Protein AF-A0ABD5XSZ4-F1 (afdb_monomer)

Organism: NCBI:txid3026162

Structure (mmCIF, N/CA/C/O backbone):
data_AF-A0ABD5XSZ4-F1
#
_entry.id   AF-A0ABD5XSZ4-F1
#
loop_
_atom_site.group_PDB
_atom_site.id
_atom_site.type_symbol
_atom_site.label_atom_id
_atom_site.label_alt_id
_atom_site.label_comp_id
_atom_site.label_asym_id
_atom_site.label_entity_id
_atom_site.label_seq_id
_atom_site.pdbx_PDB_ins_code
_atom_site.Cartn_x
_atom_site.Cartn_y
_atom_site.Cartn_z
_atom_site.occupancy
_atom_site.B_iso_or_equiv
_atom_site.auth_seq_id
_atom_site.auth_comp_id
_atom_site.auth_asym_id
_atom_site.auth_atom_id
_atom_site.pdbx_PDB_model_num
ATOM 1 N N . MET A 1 1 ? 42.992 -2.853 27.453 1.00 49.19 1 MET A N 1
ATOM 2 C CA . MET A 1 1 ? 42.366 -2.906 26.119 1.00 49.19 1 MET A CA 1
ATOM 3 C C . MET A 1 1 ? 42.125 -1.468 25.715 1.00 49.19 1 MET A C 1
ATOM 5 O O . MET A 1 1 ? 41.302 -0.827 26.350 1.00 49.19 1 MET A O 1
ATOM 9 N N . GLU A 1 2 ? 42.913 -0.935 24.785 1.00 47.69 2 GLU A N 1
ATOM 10 C CA . GLU A 1 2 ? 42.602 0.354 24.159 1.00 47.69 2 GLU A CA 1
ATOM 11 C C . GLU A 1 2 ? 41.647 0.097 22.996 1.00 47.69 2 GLU A C 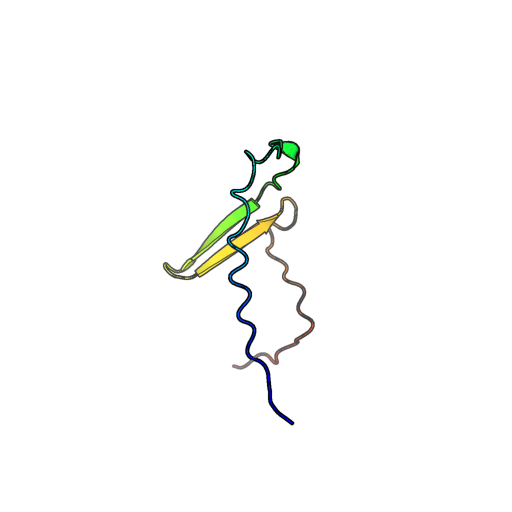1
ATOM 13 O O . GLU A 1 2 ? 41.888 -0.799 22.188 1.00 47.69 2 GLU A O 1
ATOM 18 N N . ALA A 1 3 ? 40.550 0.847 22.947 1.00 55.25 3 ALA A N 1
ATOM 19 C CA . ALA A 1 3 ? 39.677 0.884 21.787 1.00 55.25 3 ALA A CA 1
ATOM 20 C C . ALA A 1 3 ? 40.228 1.951 20.836 1.00 55.25 3 ALA A C 1
ATOM 22 O O . ALA A 1 3 ? 40.189 3.140 21.145 1.00 55.25 3 ALA A O 1
ATOM 23 N N . THR A 1 4 ? 40.783 1.528 19.705 1.00 62.62 4 THR A N 1
ATOM 24 C CA . THR A 1 4 ? 41.100 2.424 18.594 1.00 62.62 4 THR A CA 1
ATOM 25 C C . THR A 1 4 ? 39.793 2.842 17.927 1.00 62.62 4 THR A C 1
ATOM 27 O O . THR A 1 4 ? 39.170 2.038 17.236 1.00 62.62 4 THR A O 1
ATOM 30 N N . ASP A 1 5 ? 39.370 4.085 18.159 1.00 64.50 5 ASP A N 1
ATOM 31 C CA . ASP A 1 5 ? 38.347 4.764 17.359 1.00 64.50 5 ASP A CA 1
ATOM 32 C C . ASP A 1 5 ? 38.996 5.187 16.034 1.00 64.50 5 ASP A C 1
ATOM 34 O O . ASP A 1 5 ? 39.543 6.279 15.884 1.00 64.50 5 ASP A O 1
ATOM 38 N N . GLU A 1 6 ? 39.055 4.249 15.090 1.00 55.41 6 GLU A N 1
ATOM 3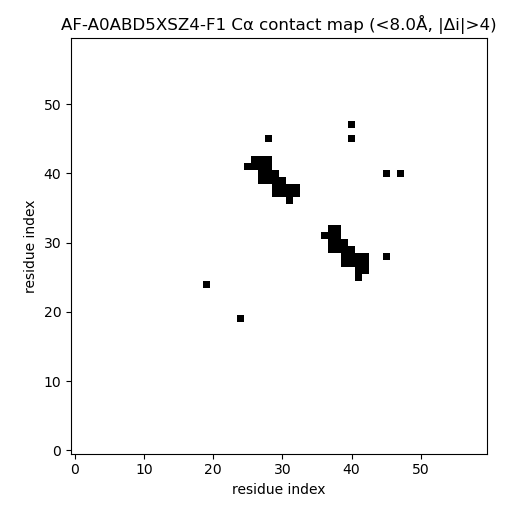9 C CA . GLU A 1 6 ? 39.373 4.552 13.701 1.00 55.41 6 GLU A CA 1
ATOM 40 C C . GLU A 1 6 ? 38.065 4.947 13.009 1.00 55.41 6 GLU A C 1
ATOM 42 O O . GLU A 1 6 ? 37.389 4.128 12.386 1.00 55.41 6 GLU A O 1
ATOM 47 N N . SER A 1 7 ? 37.686 6.220 13.137 1.00 62.47 7 SER A N 1
ATOM 48 C CA . SER A 1 7 ? 36.692 6.829 12.255 1.00 62.47 7 SER A CA 1
ATOM 49 C C . SER A 1 7 ? 37.260 6.872 10.836 1.00 62.47 7 SER A C 1
ATOM 51 O O . SER A 1 7 ? 37.890 7.844 10.414 1.00 62.47 7 SER A O 1
ATOM 53 N N . THR A 1 8 ? 37.048 5.792 10.087 1.00 55.84 8 THR A N 1
ATOM 54 C CA . THR A 1 8 ? 37.160 5.795 8.632 1.00 55.84 8 THR A CA 1
ATOM 55 C C . THR A 1 8 ? 36.030 6.657 8.079 1.00 55.84 8 THR A C 1
ATOM 57 O O . THR A 1 8 ? 34.965 6.170 7.706 1.00 55.84 8 THR A O 1
ATOM 60 N N . ASP A 1 9 ? 36.272 7.968 7.997 1.00 58.56 9 ASP A N 1
ATOM 61 C CA . ASP A 1 9 ? 35.573 8.846 7.057 1.00 58.56 9 ASP A CA 1
ATOM 62 C C . ASP A 1 9 ? 36.000 8.434 5.640 1.00 58.56 9 ASP A C 1
ATOM 64 O O . ASP A 1 9 ? 36.802 9.074 4.958 1.00 58.56 9 ASP A O 1
ATOM 68 N N . ALA A 1 10 ? 35.517 7.269 5.211 1.00 57.03 10 ALA A N 1
ATOM 69 C CA . ALA A 1 10 ? 35.552 6.858 3.828 1.00 57.03 10 ALA A CA 1
ATOM 70 C C . ALA A 1 10 ? 34.533 7.736 3.105 1.00 57.03 10 ALA A C 1
ATOM 72 O O . ALA A 1 10 ? 33.370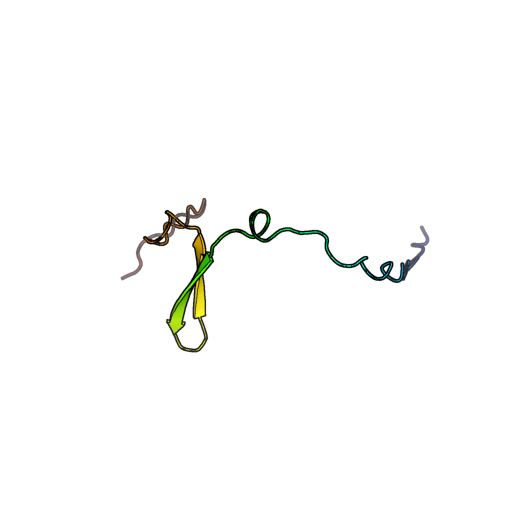 7.366 2.932 1.00 57.03 10 ALA A O 1
ATOM 73 N N . ARG A 1 11 ? 34.978 8.939 2.727 1.00 59.22 11 ARG A N 1
ATOM 74 C CA . ARG A 1 11 ? 34.333 9.803 1.742 1.00 59.22 11 ARG A CA 1
ATOM 75 C C . ARG A 1 11 ? 33.771 8.909 0.641 1.00 59.22 11 ARG A C 1
ATOM 77 O O . ARG A 1 11 ? 34.543 8.331 -0.126 1.00 59.22 11 ARG A O 1
ATOM 84 N N . ARG A 1 12 ? 32.441 8.748 0.611 1.00 60.03 12 ARG A N 1
ATOM 85 C CA . ARG A 1 12 ? 31.764 7.931 -0.402 1.00 60.03 12 ARG A CA 1
ATOM 86 C C . ARG A 1 12 ? 32.304 8.372 -1.766 1.00 60.03 12 ARG A C 1
ATOM 88 O O . ARG A 1 12 ? 32.289 9.581 -2.029 1.00 60.03 12 ARG A O 1
ATOM 95 N N . PRO A 1 13 ? 32.825 7.461 -2.608 1.00 55.38 13 PRO A N 1
ATOM 96 C CA . PRO A 1 13 ? 33.097 7.798 -3.996 1.00 55.38 13 PRO A CA 1
ATOM 97 C C . PRO A 1 13 ? 31.804 8.393 -4.542 1.00 55.38 13 PRO A C 1
ATOM 99 O O . PRO A 1 13 ? 30.747 7.800 -4.330 1.00 55.38 13 PRO A O 1
ATOM 102 N N . SER A 1 14 ? 31.863 9.587 -5.138 1.00 60.97 14 SER A N 1
ATOM 103 C CA . SER A 1 14 ? 30.684 10.181 -5.765 1.00 60.97 14 SER A CA 1
ATOM 104 C C . SER A 1 14 ? 30.107 9.129 -6.702 1.00 60.97 14 SER A C 1
ATOM 106 O O . SER A 1 14 ? 30.807 8.701 -7.624 1.00 60.97 14 SER A O 1
ATOM 108 N N . GLU A 1 15 ? 28.902 8.659 -6.398 1.00 63.25 15 GLU A N 1
ATOM 109 C CA . GLU A 1 15 ? 28.227 7.627 -7.170 1.00 63.25 15 GLU A CA 1
ATOM 110 C C . GLU A 1 15 ? 28.249 8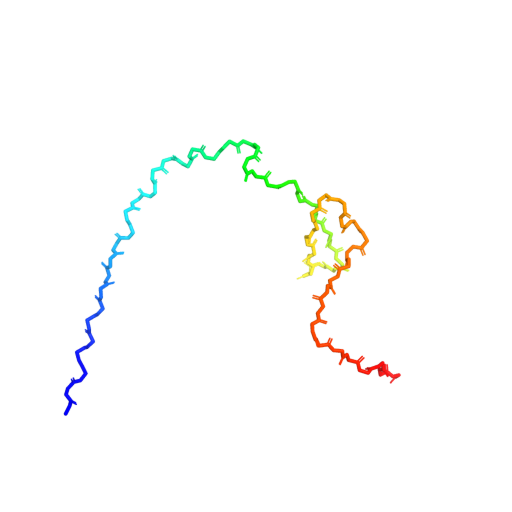.065 -8.640 1.00 63.25 15 GLU A C 1
ATOM 112 O O . GLU A 1 15 ? 27.888 9.198 -8.972 1.00 63.25 15 GLU A O 1
ATOM 117 N N . ALA A 1 16 ? 28.790 7.205 -9.507 1.00 67.31 16 ALA A N 1
ATOM 118 C CA . ALA A 1 16 ? 28.682 7.379 -10.949 1.00 67.31 16 ALA A CA 1
ATOM 119 C C . ALA A 1 16 ? 27.198 7.591 -11.308 1.00 67.31 16 ALA A C 1
ATOM 121 O O . ALA A 1 16 ? 26.338 7.119 -10.558 1.00 67.31 16 ALA A O 1
ATOM 122 N N . PRO A 1 17 ? 26.873 8.305 -12.406 1.00 68.62 17 PRO A N 1
ATOM 123 C CA . PRO A 1 17 ? 25.487 8.462 -12.821 1.00 68.62 17 PRO A CA 1
ATOM 124 C C . PRO A 1 17 ? 24.831 7.087 -12.863 1.00 68.62 17 PRO A C 1
ATOM 126 O O . PRO A 1 17 ? 25.333 6.157 -13.487 1.00 68.62 17 PRO A O 1
ATOM 129 N N . ASP A 1 18 ? 23.763 6.977 -12.094 1.00 68.81 18 ASP A N 1
ATOM 130 C CA . ASP A 1 18 ? 23.063 5.742 -11.828 1.00 68.81 18 ASP A CA 1
ATOM 131 C C . ASP A 1 18 ? 22.485 5.193 -13.140 1.00 68.81 18 ASP A C 1
ATOM 133 O O . ASP A 1 18 ? 21.561 5.778 -13.701 1.00 68.81 18 ASP A O 1
ATOM 137 N N . GLU A 1 19 ? 23.059 4.108 -13.672 1.00 75.38 19 GLU A N 1
ATOM 138 C CA . GLU A 1 19 ? 22.620 3.479 -14.929 1.00 75.38 19 GLU A CA 1
ATOM 139 C C . GLU A 1 19 ? 21.292 2.708 -14.778 1.00 75.38 19 GLU A C 1
ATOM 141 O O . GLU A 1 19 ? 20.934 1.919 -15.652 1.00 75.38 19 GLU A O 1
ATOM 146 N N . ARG A 1 20 ? 20.542 2.917 -13.685 1.00 76.88 20 ARG A N 1
ATOM 147 C CA . ARG A 1 20 ? 19.199 2.356 -13.510 1.00 76.88 20 ARG A CA 1
ATOM 148 C C . ARG A 1 20 ? 18.289 2.800 -14.651 1.00 76.88 20 ARG A C 1
ATOM 150 O O . ARG A 1 20 ? 18.007 3.985 -14.849 1.00 76.88 20 ARG A O 1
ATOM 157 N N . THR A 1 21 ? 17.804 1.824 -15.403 1.00 77.25 21 THR A N 1
ATOM 158 C CA . THR A 1 21 ? 16.782 2.031 -16.421 1.00 77.25 21 THR A CA 1
ATOM 159 C C . THR A 1 21 ? 15.421 2.225 -15.747 1.00 77.25 21 THR A C 1
ATOM 161 O O . THR A 1 21 ? 15.220 1.784 -14.616 1.00 77.25 21 THR A O 1
ATOM 164 N N . PRO A 1 22 ? 14.428 2.832 -16.419 1.00 72.69 22 PRO A N 1
ATOM 165 C CA . PRO A 1 22 ? 13.070 2.922 -15.878 1.00 72.69 22 PRO A CA 1
ATOM 166 C C . PRO A 1 22 ? 12.459 1.562 -15.508 1.00 72.69 22 PRO A C 1
ATOM 168 O O . PRO A 1 22 ? 11.579 1.513 -14.660 1.00 72.69 22 PRO A O 1
ATOM 171 N N . ALA A 1 23 ? 12.931 0.469 -16.117 1.00 75.94 23 ALA A N 1
ATOM 172 C CA . ALA A 1 23 ? 12.511 -0.890 -15.783 1.00 75.94 23 ALA A CA 1
ATOM 173 C 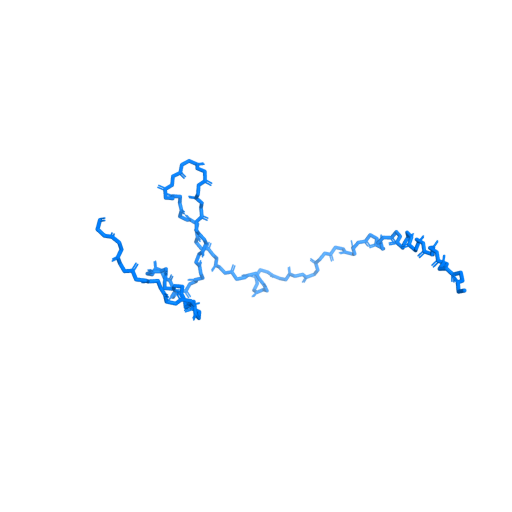C . ALA A 1 23 ? 13.081 -1.390 -14.441 1.00 75.94 23 ALA A C 1
ATOM 175 O O . ALA A 1 23 ? 12.512 -2.303 -13.849 1.00 75.94 23 ALA A O 1
ATOM 176 N N . ASP A 1 24 ? 14.166 -0.785 -13.949 1.00 81.62 24 ASP A N 1
ATOM 177 C CA . ASP A 1 24 ? 14.775 -1.100 -12.651 1.00 81.62 24 ASP A CA 1
ATOM 178 C C . ASP A 1 24 ? 14.092 -0.352 -11.490 1.00 81.62 24 ASP A C 1
ATOM 180 O O . ASP A 1 24 ? 14.396 -0.592 -10.319 1.00 81.62 24 ASP A O 1
ATOM 184 N N . CYS A 1 25 ? 13.164 0.560 -11.802 1.00 81.88 25 CYS A N 1
ATOM 185 C CA . CYS A 1 25 ? 12.378 1.308 -10.830 1.00 81.88 25 CYS A CA 1
ATOM 186 C C . CYS A 1 25 ? 10.974 0.691 -10.723 1.00 81.88 25 CYS A C 1
ATOM 188 O O . CYS A 1 25 ? 10.208 0.781 -11.684 1.00 81.88 25 CYS A O 1
ATOM 190 N N . PRO A 1 26 ? 10.599 0.087 -9.581 1.00 83.38 26 PRO A N 1
ATOM 191 C CA . PRO A 1 26 ? 9.256 -0.450 -9.414 1.00 83.38 26 PRO A CA 1
ATOM 192 C C . PRO A 1 26 ? 8.218 0.677 -9.465 1.00 83.38 26 PRO A C 1
ATOM 194 O O . PRO A 1 26 ? 8.424 1.762 -8.915 1.00 83.38 26 PRO A O 1
ATOM 197 N N . GLU A 1 27 ? 7.086 0.409 -10.112 1.00 88.56 27 GLU A N 1
ATOM 198 C CA . GLU A 1 27 ? 5.935 1.306 -10.069 1.00 88.56 27 GLU A CA 1
ATOM 199 C C . GLU A 1 27 ? 5.304 1.240 -8.675 1.00 88.56 27 GLU A C 1
ATOM 201 O O . GLU A 1 27 ? 4.848 0.181 -8.233 1.00 88.56 27 GLU A O 1
ATOM 206 N N . ILE A 1 28 ? 5.302 2.380 -7.981 1.00 90.50 28 ILE A N 1
ATOM 207 C CA . ILE A 1 28 ? 4.729 2.523 -6.644 1.00 90.50 28 ILE A CA 1
ATOM 208 C C . ILE A 1 28 ? 3.613 3.569 -6.643 1.00 90.50 28 ILE A C 1
ATOM 210 O O . ILE A 1 28 ? 3.760 4.662 -7.194 1.00 90.50 28 ILE A O 1
ATOM 214 N N . SER A 1 29 ? 2.509 3.252 -5.975 1.00 90.75 29 SER A N 1
ATOM 215 C CA . SER A 1 29 ? 1.426 4.190 -5.670 1.00 90.75 29 SER A CA 1
ATOM 216 C C . SER A 1 29 ? 1.630 4.794 -4.283 1.00 90.75 29 SER A C 1
ATOM 218 O O . SER A 1 29 ? 2.177 4.138 -3.401 1.00 90.75 29 SER A O 1
ATOM 220 N N . ALA A 1 30 ? 1.188 6.037 -4.068 1.00 91.69 30 ALA A N 1
ATOM 221 C CA . ALA A 1 30 ? 1.304 6.736 -2.787 1.00 91.69 30 ALA A CA 1
ATOM 222 C C . ALA A 1 30 ? -0.070 7.199 -2.284 1.00 91.69 30 ALA A C 1
ATOM 224 O O . ALA A 1 30 ? -0.775 7.939 -2.970 1.00 91.69 30 ALA A O 1
ATOM 225 N N . TYR A 1 31 ? -0.422 6.807 -1.060 1.00 89.00 31 TYR A N 1
ATOM 226 C CA . TYR A 1 31 ? -1.710 7.090 -0.433 1.00 89.00 31 TYR A CA 1
ATOM 227 C C . TYR A 1 31 ? -1.524 7.866 0.865 1.00 89.00 31 TYR A C 1
ATOM 229 O O . TYR A 1 31 ? -0.960 7.356 1.833 1.00 89.00 31 TYR A O 1
ATOM 237 N N . SER A 1 32 ? -2.034 9.093 0.919 1.00 91.69 32 SER A N 1
ATOM 238 C CA . SER A 1 32 ? -2.046 9.894 2.143 1.00 91.69 32 SER A CA 1
ATOM 239 C C . SER A 1 32 ? -3.294 9.587 2.970 1.00 91.69 32 SER A C 1
ATOM 241 O O . SER A 1 32 ? -4.408 9.917 2.575 1.00 91.69 32 SER A O 1
ATOM 243 N N . THR A 1 33 ? -3.108 8.958 4.132 1.00 82.25 33 THR A N 1
ATOM 244 C CA . THR A 1 33 ? -4.201 8.682 5.088 1.00 82.25 33 THR A CA 1
ATOM 245 C C . THR A 1 33 ? -4.464 9.877 6.008 1.00 82.25 33 THR A C 1
ATOM 247 O O . THR A 1 33 ? -5.585 10.069 6.475 1.00 82.25 33 THR A O 1
ATOM 250 N N . THR A 1 34 ? -3.439 10.703 6.237 1.00 90.06 34 THR A N 1
ATOM 251 C CA . THR A 1 34 ? -3.495 12.022 6.887 1.00 90.06 34 THR A CA 1
ATOM 252 C C . THR A 1 34 ? -2.454 12.945 6.242 1.00 90.06 34 THR A C 1
ATOM 254 O O . THR A 1 34 ? -1.650 12.496 5.426 1.00 90.06 34 THR A O 1
ATOM 257 N N . GLU A 1 35 ? -2.393 14.216 6.652 1.00 89.75 35 GLU A N 1
ATOM 258 C CA . GLU A 1 35 ? -1.350 15.163 6.206 1.00 89.75 35 GLU A CA 1
ATOM 259 C C . GLU A 1 35 ? 0.082 14.705 6.532 1.00 89.75 35 GLU A C 1
ATOM 261 O O . GLU A 1 35 ? 1.039 15.150 5.907 1.00 89.75 35 GLU A O 1
ATOM 266 N N . THR A 1 36 ? 0.239 13.817 7.516 1.00 92.38 36 THR A N 1
ATOM 267 C CA . THR A 1 36 ? 1.542 13.378 8.030 1.00 92.38 36 THR A CA 1
ATOM 268 C C . THR A 1 36 ? 1.836 11.906 7.764 1.00 92.38 36 THR A C 1
ATOM 270 O O . THR A 1 36 ? 2.920 11.435 8.111 1.00 92.38 36 THR A O 1
ATOM 273 N N . LYS A 1 37 ? 0.891 11.160 7.176 1.00 90.19 37 LYS A N 1
ATOM 274 C CA . LYS A 1 37 ? 1.014 9.715 6.961 1.00 90.19 37 LYS A CA 1
ATOM 275 C C . LYS A 1 37 ? 0.738 9.344 5.513 1.00 90.19 37 LYS A C 1
ATOM 277 O O . LYS A 1 37 ? -0.402 9.428 5.056 1.00 90.19 37 LYS A O 1
ATOM 282 N N . THR A 1 3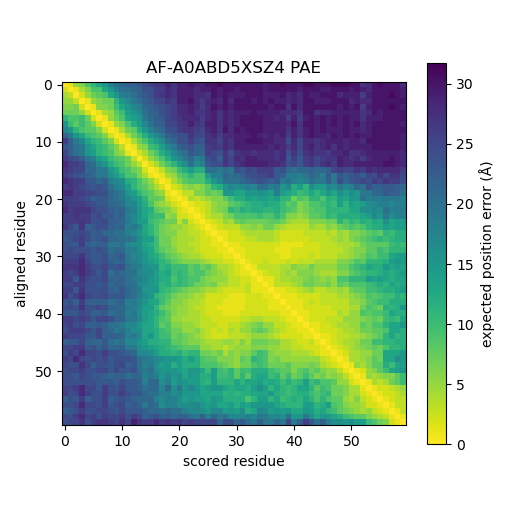8 ? 1.769 8.827 4.854 1.00 92.00 38 THR A N 1
ATOM 2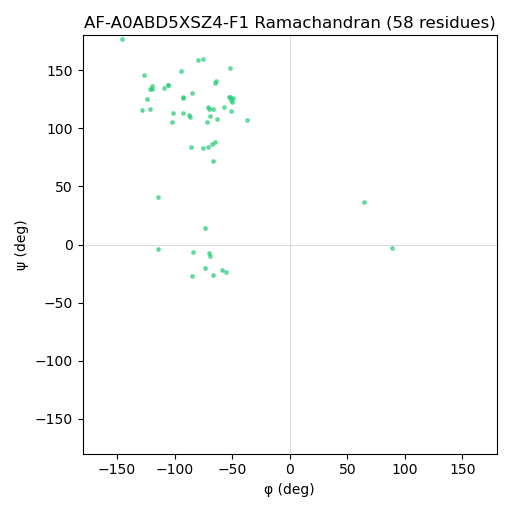83 C CA . THR A 1 38 ? 1.708 8.294 3.491 1.00 92.00 38 THR A CA 1
ATOM 284 C C . THR A 1 38 ? 2.097 6.821 3.490 1.00 92.00 38 THR A C 1
ATOM 286 O O . THR A 1 38 ? 3.086 6.440 4.115 1.00 92.00 38 THR A O 1
ATOM 289 N N . VAL A 1 39 ? 1.313 6.003 2.794 1.00 88.94 39 VAL A N 1
ATOM 290 C CA . VAL A 1 39 ? 1.568 4.579 2.551 1.00 88.94 39 VAL A CA 1
ATOM 291 C C . VAL A 1 39 ? 1.933 4.408 1.083 1.00 88.94 39 VAL A C 1
ATOM 293 O O . VAL A 1 39 ? 1.264 4.977 0.223 1.00 88.94 39 VAL A O 1
ATOM 296 N N . PHE A 1 40 ? 2.980 3.638 0.801 1.00 90.56 40 PHE A N 1
ATOM 297 C CA . PHE A 1 40 ? 3.367 3.279 -0.561 1.00 90.56 40 PHE A CA 1
ATOM 298 C C . PHE A 1 40 ? 3.001 1.824 -0.837 1.00 90.56 40 PHE A C 1
ATOM 300 O O . PHE A 1 40 ? 3.231 0.972 0.022 1.00 90.56 40 PHE A O 1
ATOM 307 N N . THR A 1 41 ? 2.450 1.541 -2.015 1.00 90.50 41 THR A N 1
ATOM 308 C CA . THR A 1 41 ? 2.137 0.173 -2.451 1.00 90.50 41 THR A CA 1
ATOM 309 C C . THR A 1 41 ? 2.757 -0.104 -3.809 1.00 90.50 41 THR A C 1
ATOM 311 O O . THR A 1 41 ? 2.847 0.786 -4.652 1.00 90.50 41 THR A O 1
ATOM 314 N N . GLU A 1 42 ? 3.184 -1.342 -4.024 1.00 89.56 42 GLU A N 1
ATOM 315 C CA . GLU A 1 42 ? 3.576 -1.826 -5.346 1.00 89.56 42 GLU A CA 1
ATOM 316 C C . GLU A 1 42 ? 2.336 -2.190 -6.169 1.00 89.56 42 GLU A C 1
ATOM 318 O O . GLU A 1 42 ? 1.264 -2.469 -5.618 1.00 89.56 42 GLU A O 1
ATOM 323 N N . SER A 1 43 ? 2.497 -2.223 -7.493 1.00 86.06 43 SER A N 1
ATOM 324 C CA . SER A 1 43 ? 1.465 -2.709 -8.411 1.00 86.06 43 SER A CA 1
ATOM 325 C C . SER A 1 43 ? 0.983 -4.112 -8.013 1.00 86.06 43 SER A C 1
ATOM 327 O O . SER A 1 43 ? 1.784 -5.029 -7.825 1.00 86.06 43 SER A O 1
ATOM 329 N N . GLY A 1 44 ? -0.334 -4.282 -7.866 1.00 87.38 44 GLY A N 1
ATOM 330 C CA . GLY A 1 44 ? -0.946 -5.545 -7.445 1.00 87.38 44 GLY A CA 1
ATOM 331 C C . GLY A 1 44 ? -1.094 -5.730 -5.929 1.00 87.38 44 GLY A C 1
ATOM 332 O O . GLY A 1 44 ? -1.702 -6.714 -5.515 1.00 87.38 44 GLY A O 1
ATOM 333 N N . ASN A 1 45 ? -0.613 -4.786 -5.108 1.00 88.50 45 ASN A N 1
ATOM 334 C CA . ASN A 1 45 ? -0.917 -4.704 -3.671 1.00 88.50 45 ASN A CA 1
ATOM 335 C C . ASN A 1 45 ? -1.729 -3.439 -3.331 1.00 88.50 45 ASN A C 1
ATOM 337 O O . ASN A 1 45 ? -1.473 -2.761 -2.335 1.00 88.50 45 ASN A O 1
ATOM 341 N N . ASP A 1 46 ? -2.700 -3.094 -4.176 1.00 83.50 46 ASP A N 1
ATOM 342 C CA . ASP A 1 46 ? -3.501 -1.870 -4.033 1.00 83.50 46 ASP A CA 1
ATOM 343 C C . ASP A 1 46 ? -4.396 -1.881 -2.786 1.00 83.50 46 ASP A C 1
ATOM 345 O O . ASP A 1 46 ? -4.675 -0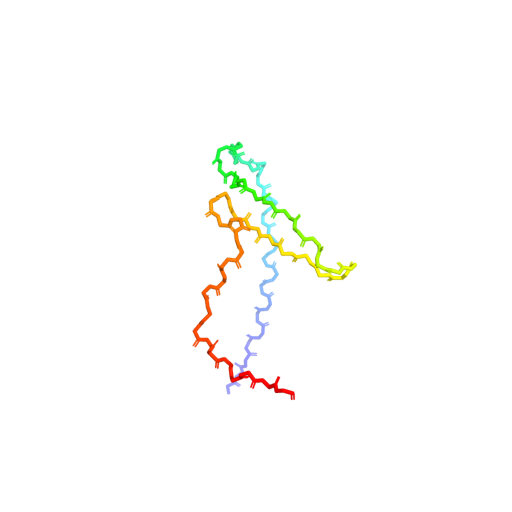.832 -2.208 1.00 83.50 46 ASP A O 1
ATOM 349 N N . ASP A 1 47 ? -4.775 -3.072 -2.313 1.00 84.81 47 ASP A N 1
ATOM 350 C CA . ASP A 1 47 ? -5.508 -3.257 -1.055 1.00 84.81 47 ASP A CA 1
ATOM 351 C C . ASP A 1 47 ? -4.645 -2.956 0.187 1.00 84.81 47 ASP A C 1
ATOM 353 O O . ASP A 1 47 ? -5.152 -2.948 1.312 1.00 84.81 47 ASP A O 1
ATOM 357 N N . GLY A 1 48 ? -3.339 -2.721 0.005 1.00 81.81 48 GLY A N 1
ATOM 358 C CA . GLY A 1 48 ? -2.426 -2.326 1.072 1.00 81.81 48 GLY A CA 1
ATOM 359 C C . GLY A 1 48 ? -2.258 -3.402 2.142 1.00 81.81 48 GLY A C 1
ATOM 360 O O . GLY A 1 48 ? -2.153 -3.084 3.328 1.00 81.81 48 GLY A O 1
ATOM 361 N N . TRP A 1 49 ? -2.252 -4.679 1.749 1.00 83.00 49 TRP A N 1
ATOM 362 C CA . TRP A 1 49 ? -2.027 -5.772 2.689 1.00 83.00 49 TRP A CA 1
ATOM 363 C C . TRP A 1 49 ? -0.575 -5.742 3.160 1.00 83.00 49 TRP A C 1
ATOM 365 O O . TRP A 1 49 ? 0.360 -6.007 2.404 1.00 83.00 49 TRP A O 1
ATOM 375 N N . ILE A 1 50 ? -0.391 -5.403 4.435 1.00 78.06 50 ILE A N 1
ATOM 376 C CA . ILE A 1 50 ? 0.908 -5.420 5.103 1.00 78.06 50 ILE A CA 1
ATOM 377 C C . ILE A 1 50 ? 0.950 -6.687 5.951 1.00 78.06 50 ILE A C 1
ATOM 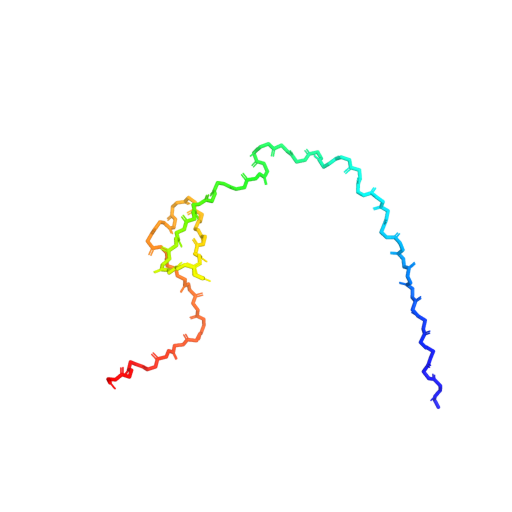379 O O . ILE A 1 50 ? 0.295 -6.773 6.990 1.00 78.06 50 ILE A O 1
ATOM 383 N N . ALA A 1 51 ? 1.709 -7.686 5.501 1.00 76.31 51 ALA A N 1
ATOM 384 C CA . ALA A 1 51 ? 2.004 -8.852 6.320 1.00 76.31 51 ALA A CA 1
ATOM 385 C C . ALA A 1 51 ? 2.955 -8.424 7.445 1.00 76.31 51 ALA A C 1
ATOM 387 O O . ALA A 1 51 ? 4.073 -7.977 7.200 1.00 76.31 51 ALA A O 1
ATOM 388 N N . THR A 1 52 ? 2.489 -8.526 8.684 1.00 78.12 52 THR A N 1
ATOM 389 C CA . THR A 1 52 ? 3.283 -8.256 9.883 1.00 78.12 52 THR A CA 1
ATOM 390 C C . THR A 1 52 ? 3.286 -9.512 10.739 1.00 78.12 52 THR A C 1
ATOM 392 O O . THR A 1 52 ? 2.228 -10.088 10.986 1.00 78.12 52 THR A O 1
ATOM 395 N N . ASP A 1 53 ? 4.456 -9.915 11.235 1.00 85.81 53 ASP A N 1
ATOM 396 C CA . ASP A 1 53 ? 4.584 -11.033 12.181 1.00 85.81 53 ASP A CA 1
ATOM 397 C C . ASP A 1 53 ? 4.003 -10.699 13.571 1.00 85.81 53 ASP A C 1
ATOM 399 O O . ASP A 1 53 ? 3.847 -11.570 14.427 1.00 85.81 53 ASP A O 1
ATOM 403 N N . LEU A 1 54 ? 3.667 -9.426 13.812 1.00 84.12 54 LEU A N 1
ATOM 404 C CA . LEU A 1 54 ? 3.016 -8.951 15.023 1.00 84.12 54 LEU A CA 1
ATOM 405 C C . LEU A 1 54 ? 1.496 -8.942 14.835 1.00 84.12 54 LEU A C 1
ATOM 407 O O . LEU A 1 54 ? 0.946 -8.140 14.079 1.00 84.12 54 LEU A O 1
ATOM 411 N N . THR A 1 55 ? 0.812 -9.805 15.582 1.00 85.75 55 THR A N 1
ATOM 412 C CA . THR A 1 55 ? -0.646 -9.757 15.738 1.00 85.75 55 THR A CA 1
ATOM 413 C C . THR A 1 55 ? -0.985 -8.922 16.971 1.00 85.75 55 THR A C 1
ATOM 415 O O . THR A 1 55 ? -0.454 -9.175 18.052 1.00 85.75 55 THR A O 1
ATOM 418 N N . LEU A 1 56 ? -1.850 -7.917 16.817 1.00 85.25 56 LEU A N 1
ATOM 419 C CA . LEU A 1 56 ? -2.352 -7.097 17.922 1.00 85.25 56 LEU A CA 1
ATOM 420 C C . LEU A 1 56 ? -3.799 -7.478 18.234 1.00 85.25 56 LEU A C 1
ATOM 422 O O . LEU A 1 56 ? -4.613 -7.613 17.322 1.00 85.25 56 LEU A O 1
ATOM 426 N N . ASP A 1 57 ? -4.134 -7.591 19.518 1.00 91.25 57 ASP A N 1
ATOM 427 C CA . ASP A 1 57 ? -5.527 -7.714 19.941 1.00 91.25 57 ASP A CA 1
ATOM 428 C C . ASP A 1 57 ? -6.308 -6.436 19.611 1.00 91.25 57 ASP A C 1
ATOM 430 O O . ASP A 1 57 ? -5.827 -5.315 19.819 1.00 91.25 57 ASP A O 1
ATOM 434 N N . VAL A 1 58 ? -7.543 -6.603 19.134 1.00 86.50 58 VAL A N 1
ATOM 435 C CA . VAL A 1 58 ? -8.457 -5.483 18.892 1.00 86.50 58 VAL A CA 1
ATOM 436 C C . VAL A 1 58 ? -8.823 -4.859 20.238 1.00 86.50 58 VAL A C 1
ATOM 438 O O . VAL A 1 58 ? -9.440 -5.504 21.086 1.00 86.50 58 VAL A O 1
ATOM 441 N N . ARG A 1 59 ? -8.447 -3.594 20.442 1.00 80.69 59 ARG A N 1
ATOM 442 C CA . ARG A 1 59 ? -8.858 -2.811 21.614 1.00 80.69 59 ARG A CA 1
ATOM 443 C C . ARG A 1 59 ? -10.132 -2.037 21.275 1.00 80.69 59 ARG A C 1
ATOM 445 O O . ARG A 1 59 ? -10.152 -1.338 20.264 1.00 80.69 59 ARG A O 1
ATOM 452 N N . GLN A 1 60 ? -11.169 -2.208 22.098 1.00 66.25 60 GLN A N 1
ATOM 453 C CA . GLN A 1 60 ? -12.392 -1.394 22.073 1.00 66.25 60 GLN A CA 1
ATOM 454 C C . GLN A 1 60 ? -12.187 -0.053 22.774 1.00 66.25 60 GLN A C 1
ATOM 456 O O . GLN A 1 60 ? -11.402 -0.017 23.751 1.00 66.25 60 GLN A O 1
#

Secondary structure (DSSP, 8-state):
--------------PPP----GGGS--EEEEEEETTEEEEEETT-TT-----S---PPP-

Radius of gyration: 21.0 Å; Cα contacts (8 Å, |Δi|>4): 27; chains: 1; bounding box: 55×26×42 Å

InterPro domains:
  IPR055755 Protein of unknown function DUF7331 [PF24018] (3-59)

Solvent-accessible surface area (backbone atoms only — not comparable to full-atom values): 4508 Å² total; per-residue (Å²): 135,85,83,83,84,77,81,75,81,69,73,71,74,79,76,68,85,73,82,72,49,79,85,74,52,80,66,67,48,80,45,70,85,47,101,88,41,74,50,76,29,50,82,92,37,81,87,61,81,75,91,63,98,74,84,76,83,89,80,133

pLDDT: mean 77.15, std 12.98, range [47.69, 92.38]

Mean predicted aligned error: 14.84 Å

Sequence (60 aa):
MEATDESTDARRPSEAPDERTPADCPEISAYSTTETKTVFTESGNDDGWIATDLTLDVRQ

Foldseek 3Di:
DDDPPPPPPVVPDPDDPDPDDPVNDFDWDWDDPDPPDIDIDGPPCPVVDDDDPDDDDDDD

Nearest PDB structures (foldseek):
  9c57-assembly1_K  TM=1.967E-01  e=9.989E+00  Homo sapiens